Protein AF-A0A7S1B5F8-F1 (afdb_monomer)

InterPro domains:
  IPR042104 Polyketide synthase, dehydratase domain superfamily [G3DSA:3.10.129.110] (2-92)
  IPR049552 Polyketide synthase, dehydratase domain, N-terminal [PF21089] (10-74)
  IPR049900 Polyketide synthase, dehydratase domain [PS52019] (1-133)

Organism: NCBI:txid216773

Nearest PDB structures (foldseek):
  6mbg-assembly1_A  TM=8.058E-01  e=5.304E-04  Archangium violaceum
  6mbh-assembly1_A  TM=8.030E-01  e=6.264E-04  Archangium violaceum
  3kg6-assembly4_B  TM=7.989E-01  e=1.091E-03  Lyngbya majuscula
  7tzl-assembly1_A  TM=7.278E-01  e=3.906E-03  Streptomyces griseofuscus

pLDDT: mean 78.56, std 19.08, range [28.17, 98.06]

Radius of gyration: 18.52 Å; Cα contacts (8 Å, |Δi|>4): 209; chains: 1; bounding box: 34×55×47 Å

Structure (mmCIF, N/CA/C/O backbone):
data_AF-A0A7S1B5F8-F1
#
_entry.id   AF-A0A7S1B5F8-F1
#
loop_
_atom_site.group_PDB
_atom_site.id
_atom_site.type_symbol
_atom_site.label_atom_id
_atom_site.label_alt_id
_atom_site.label_comp_id
_atom_site.label_asym_id
_atom_site.label_entity_id
_atom_site.label_seq_id
_atom_site.pdbx_PDB_ins_code
_atom_site.Cartn_x
_atom_site.Cartn_y
_atom_site.Cartn_z
_atom_site.occupancy
_atom_site.B_iso_or_equiv
_atom_site.auth_seq_id
_atom_site.auth_comp_id
_atom_site.auth_asym_id
_atom_site.auth_atom_id
_atom_site.pdbx_PDB_model_num
ATOM 1 N N . ARG A 1 1 ? 10.237 9.263 13.848 1.00 49.53 1 ARG A N 1
ATOM 2 C CA . ARG A 1 1 ? 9.741 9.367 12.458 1.00 49.53 1 ARG A CA 1
ATOM 3 C C . ARG A 1 1 ? 10.952 9.123 11.569 1.00 49.53 1 ARG A C 1
ATOM 5 O O . ARG A 1 1 ? 11.931 9.831 11.757 1.00 49.53 1 ARG A O 1
ATOM 12 N N . ARG A 1 2 ? 10.990 8.037 10.788 1.00 51.84 2 ARG A N 1
ATOM 13 C CA . ARG A 1 2 ? 12.104 7.803 9.857 1.00 51.84 2 ARG A CA 1
ATOM 14 C C . ARG A 1 2 ? 11.770 8.620 8.621 1.00 51.84 2 ARG A C 1
ATOM 16 O O . ARG A 1 2 ? 10.880 8.236 7.885 1.00 51.84 2 ARG A O 1
ATOM 23 N N . ASP A 1 3 ? 12.372 9.795 8.508 1.00 56.72 3 ASP A N 1
ATOM 24 C CA . ASP A 1 3 ? 12.127 10.682 7.380 1.00 56.72 3 ASP A CA 1
ATOM 25 C C . ASP A 1 3 ? 12.633 9.994 6.110 1.00 56.72 3 ASP A C 1
ATOM 27 O O . ASP A 1 3 ? 13.787 9.561 6.057 1.00 56.72 3 ASP A O 1
ATOM 31 N N . ILE A 1 4 ? 11.771 9.847 5.104 1.00 61.31 4 ILE A N 1
ATOM 32 C CA . ILE A 1 4 ? 12.160 9.274 3.809 1.00 61.31 4 ILE A CA 1
ATOM 33 C C . ILE A 1 4 ? 13.179 10.181 3.087 1.00 61.31 4 ILE A C 1
ATOM 35 O O . ILE A 1 4 ? 13.906 9.725 2.202 1.00 61.31 4 ILE A O 1
ATOM 39 N N . GLY A 1 5 ? 13.279 11.446 3.517 1.00 66.38 5 GLY A N 1
ATOM 40 C CA . GLY A 1 5 ? 14.285 12.405 3.075 1.00 66.38 5 GLY A CA 1
ATOM 41 C C . GLY A 1 5 ? 14.296 12.569 1.557 1.00 66.38 5 GLY A C 1
ATOM 42 O O . GLY A 1 5 ? 13.255 12.568 0.909 1.00 66.38 5 GLY A O 1
ATOM 43 N N . SER A 1 6 ? 15.490 12.674 0.975 1.00 67.19 6 SER A N 1
ATOM 44 C CA . SER A 1 6 ? 15.695 12.734 -0.479 1.00 67.19 6 SER A CA 1
ATOM 45 C C . SER A 1 6 ? 15.669 11.361 -1.169 1.00 67.19 6 SER A C 1
ATOM 47 O O . SER A 1 6 ? 15.951 11.273 -2.363 1.00 67.19 6 SER A O 1
ATOM 49 N N . HIS A 1 7 ? 15.360 10.279 -0.445 1.00 74.56 7 HIS A N 1
ATOM 50 C CA . HIS A 1 7 ? 15.454 8.905 -0.951 1.00 74.56 7 HIS A CA 1
ATOM 51 C C . HIS A 1 7 ? 14.124 8.339 -1.468 1.00 74.56 7 HIS A C 1
ATOM 53 O O . HIS A 1 7 ? 14.085 7.193 -1.929 1.00 74.56 7 HIS A O 1
ATOM 59 N N . GLY A 1 8 ? 13.042 9.116 -1.414 1.00 83.56 8 GLY A N 1
ATOM 60 C CA . GLY A 1 8 ? 11.734 8.654 -1.851 1.00 83.56 8 GLY A CA 1
ATOM 61 C C . GLY A 1 8 ? 10.595 9.637 -1.602 1.00 83.56 8 GLY A C 1
ATOM 62 O O . GLY A 1 8 ? 10.816 10.828 -1.393 1.00 83.56 8 GLY A O 1
ATOM 63 N N . PHE A 1 9 ? 9.377 9.101 -1.578 1.00 86.69 9 PHE A N 1
ATOM 64 C CA . PHE A 1 9 ? 8.152 9.824 -1.253 1.00 86.69 9 PHE A CA 1
ATOM 65 C C . PHE A 1 9 ? 7.380 9.130 -0.129 1.00 86.69 9 PHE A C 1
ATOM 67 O O . PHE A 1 9 ? 7.221 7.908 -0.120 1.00 86.69 9 PHE A O 1
ATOM 74 N N . GLU A 1 10 ? 6.860 9.925 0.802 1.00 91.62 10 GLU A N 1
ATOM 75 C CA . GLU A 1 10 ? 5.899 9.483 1.812 1.00 91.62 10 GLU A CA 1
ATOM 76 C C . GLU A 1 10 ? 4.504 9.969 1.406 1.00 91.62 10 GLU A C 1
ATOM 78 O O . GLU A 1 10 ? 4.270 11.170 1.274 1.00 91.62 10 GLU A O 1
ATOM 83 N N . TYR A 1 11 ? 3.566 9.037 1.239 1.00 90.94 11 TYR A N 1
ATOM 84 C CA . TYR A 1 11 ? 2.153 9.351 1.032 1.00 90.94 11 TYR A CA 1
ATOM 85 C C . TYR A 1 11 ? 1.330 8.897 2.229 1.00 90.94 11 TYR A C 1
ATOM 87 O O . TYR A 1 11 ? 1.488 7.774 2.710 1.00 90.94 11 TYR A O 1
ATOM 95 N N . VAL A 1 12 ? 0.392 9.737 2.665 1.00 92.88 12 VAL A N 1
ATOM 96 C CA . VAL A 1 12 ? -0.586 9.385 3.699 1.00 92.88 12 VAL A CA 1
ATOM 97 C C . VAL A 1 12 ? -1.970 9.319 3.070 1.00 92.88 12 VAL A C 1
ATOM 99 O O . VAL A 1 12 ? -2.544 10.337 2.691 1.00 92.88 12 VAL A O 1
ATOM 102 N N . THR A 1 13 ? -2.525 8.113 2.987 1.00 91.88 13 THR A N 1
ATOM 103 C CA . THR A 1 13 ? -3.904 7.884 2.541 1.00 91.88 13 THR A CA 1
ATOM 104 C C . THR A 1 13 ? -4.825 7.882 3.752 1.00 91.88 13 THR A C 1
ATOM 106 O O . THR A 1 13 ? -4.558 7.177 4.722 1.00 91.88 13 THR A O 1
ATOM 109 N N . THR A 1 14 ? -5.903 8.667 3.704 1.00 93.00 14 THR A N 1
ATOM 110 C CA . THR A 1 14 ? -6.972 8.637 4.714 1.00 93.00 14 THR A CA 1
ATOM 111 C C . THR A 1 14 ? -8.197 7.980 4.109 1.00 93.00 14 THR A C 1
ATOM 113 O O . THR A 1 14 ? -8.695 8.433 3.079 1.00 93.00 14 THR A O 1
ATOM 116 N N . PHE A 1 15 ? -8.679 6.928 4.753 1.00 91.38 15 PHE A N 1
ATOM 117 C CA . PHE A 1 15 ? -9.825 6.169 4.290 1.00 91.38 15 PHE A CA 1
ATOM 118 C C . PHE A 1 15 ? -11.119 6.799 4.804 1.00 91.38 15 PHE A C 1
ATOM 120 O O . PHE A 1 15 ? -11.417 6.735 5.991 1.00 91.38 15 PHE A O 1
ATOM 127 N N . SER A 1 16 ? -11.859 7.465 3.919 1.00 90.31 16 SER A N 1
ATOM 128 C CA . SER A 1 16 ? -13.143 8.095 4.245 1.00 90.31 16 SER A CA 1
ATOM 129 C C . SER A 1 16 ? -14.302 7.109 4.139 1.00 90.31 16 SER A C 1
ATOM 131 O O . SER A 1 16 ? -14.179 6.090 3.461 1.00 90.31 16 SER A O 1
ATOM 133 N N . ASP A 1 17 ? -15.455 7.459 4.711 1.00 88.25 17 ASP A N 1
ATOM 134 C CA . ASP A 1 17 ? -16.699 6.680 4.600 1.00 88.25 17 ASP A CA 1
ATOM 135 C C . ASP A 1 17 ? -17.006 6.241 3.165 1.00 88.25 17 ASP A C 1
ATOM 137 O O . ASP A 1 17 ?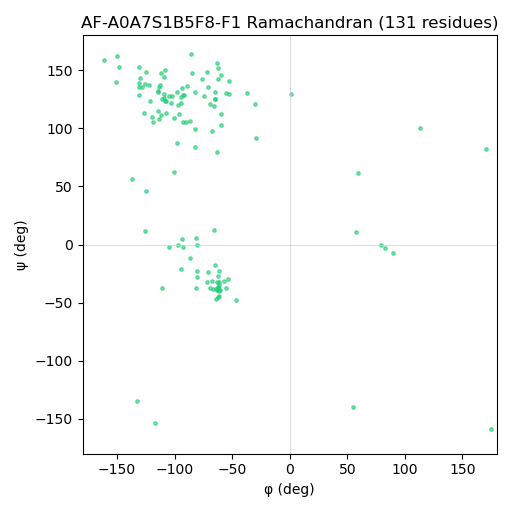 -17.233 5.062 2.914 1.00 88.25 17 ASP A O 1
ATOM 141 N N . LYS A 1 18 ? -16.911 7.162 2.197 1.00 86.88 18 LYS A N 1
ATOM 142 C CA . LYS A 1 18 ? -17.141 6.861 0.773 1.00 86.88 18 LYS A CA 1
ATOM 143 C C . LYS A 1 18 ? -16.149 5.840 0.221 1.00 86.88 18 LYS A C 1
ATOM 145 O O . LYS A 1 18 ? -16.510 5.010 -0.601 1.00 86.88 18 LYS A O 1
ATOM 150 N N . LEU A 1 19 ? -14.891 5.901 0.658 1.00 82.12 19 LEU A N 1
ATOM 151 C CA . LEU A 1 19 ? -13.888 4.932 0.234 1.00 82.12 19 LEU A CA 1
ATOM 152 C C . LEU A 1 19 ? -14.141 3.561 0.882 1.00 82.12 19 LEU A C 1
ATOM 154 O O . LEU A 1 19 ? -13.912 2.545 0.238 1.00 82.12 19 LEU A O 1
ATOM 158 N N . MET A 1 20 ? -14.674 3.513 2.108 1.00 83.12 20 MET A N 1
ATOM 159 C CA . MET A 1 20 ? -15.097 2.257 2.746 1.00 83.12 20 MET A CA 1
ATOM 160 C C . MET A 1 20 ? -16.207 1.554 1.973 1.00 83.12 20 MET A C 1
ATOM 162 O O . MET A 1 20 ? -16.231 0.326 1.941 1.00 83.12 20 MET A O 1
ATOM 166 N N . GLU A 1 21 ? -17.082 2.308 1.306 1.00 83.00 21 GLU A N 1
ATOM 167 C CA . GLU A 1 21 ? -18.131 1.734 0.465 1.00 83.00 21 GLU A CA 1
ATOM 168 C C . GLU A 1 21 ? -17.578 0.905 -0.693 1.00 83.00 21 GLU A C 1
ATOM 170 O O . GLU A 1 21 ? -18.165 -0.123 -1.016 1.00 83.00 21 GLU A O 1
ATOM 175 N N . VAL A 1 22 ? -16.440 1.313 -1.264 1.00 82.06 22 VAL A N 1
ATOM 176 C CA . VAL A 1 22 ? -15.753 0.592 -2.349 1.00 82.06 22 VAL A CA 1
ATOM 177 C C . VAL A 1 22 ? -15.190 -0.744 -1.860 1.00 82.06 22 VAL A C 1
ATOM 179 O O . VAL A 1 22 ? -15.139 -1.711 -2.611 1.00 82.06 22 VAL A O 1
ATOM 182 N N . TYR A 1 23 ? -14.796 -0.821 -0.587 1.00 81.88 23 TYR A N 1
ATOM 183 C CA . TYR A 1 23 ? -14.209 -2.023 0.008 1.00 81.88 23 TYR A CA 1
ATOM 184 C C . TYR A 1 23 ? -15.232 -2.933 0.703 1.00 81.88 23 TYR A C 1
ATOM 186 O O . TYR A 1 23 ? -14.831 -3.940 1.287 1.00 81.88 23 TYR A O 1
ATOM 194 N N . ARG A 1 24 ? -16.537 -2.623 0.633 1.00 77.31 24 ARG A N 1
ATOM 195 C CA . ARG A 1 24 ? -17.602 -3.432 1.263 1.00 77.31 24 ARG A CA 1
ATOM 196 C C . ARG A 1 24 ? -17.691 -4.863 0.743 1.00 77.31 24 ARG A C 1
ATOM 198 O O . ARG A 1 24 ? -18.191 -5.717 1.464 1.00 77.31 24 ARG A O 1
ATOM 205 N N . ASP A 1 25 ? -17.191 -5.131 -0.458 1.00 74.75 25 ASP A N 1
ATOM 206 C CA . ASP A 1 25 ? -17.197 -6.480 -1.031 1.00 74.75 25 ASP A CA 1
ATOM 207 C C . ASP A 1 25 ? -15.961 -7.299 -0.614 1.00 74.75 25 ASP A C 1
ATOM 209 O O . ASP A 1 25 ? -15.924 -8.516 -0.792 1.00 74.75 25 ASP A O 1
ATOM 213 N N . HIS A 1 26 ? -14.949 -6.659 -0.012 1.00 70.75 26 HIS A N 1
ATOM 214 C CA . HIS A 1 26 ? -13.726 -7.309 0.464 1.00 70.75 26 HIS A CA 1
ATOM 215 C C . HIS A 1 26 ? -13.780 -7.544 1.983 1.00 70.75 26 HIS A C 1
ATOM 217 O O . HIS A 1 26 ? -12.999 -7.002 2.776 1.00 70.75 26 HIS A O 1
ATOM 223 N N . VAL A 1 27 ? -14.760 -8.358 2.376 1.00 69.00 27 VAL A N 1
ATOM 224 C CA . VAL A 1 27 ? -15.087 -8.676 3.768 1.00 69.00 27 VAL A CA 1
ATOM 225 C C . VAL A 1 27 ? -14.615 -10.081 4.124 1.00 69.00 27 VAL A C 1
ATOM 227 O O . VAL A 1 27 ? -14.970 -11.058 3.470 1.00 69.00 27 VAL A O 1
ATOM 230 N N . ILE A 1 28 ? -13.861 -10.193 5.217 1.00 68.69 28 ILE A N 1
ATOM 231 C CA . ILE A 1 28 ? -13.496 -11.468 5.851 1.00 68.69 28 ILE A CA 1
ATOM 232 C C . ILE A 1 28 ? -13.998 -11.385 7.301 1.00 68.69 28 ILE A C 1
ATOM 234 O O . ILE A 1 28 ? -13.850 -10.351 7.949 1.00 68.69 28 ILE A O 1
ATOM 238 N N . PRO A 1 29 ? -14.594 -12.459 7.833 1.00 72.88 29 PRO A N 1
ATOM 239 C CA . PRO A 1 29 ? -15.942 -12.462 8.439 1.00 72.88 29 PRO A CA 1
ATOM 240 C C . PRO A 1 29 ? -16.388 -11.128 9.087 1.00 72.88 29 PRO A C 1
ATOM 242 O O . PRO A 1 29 ? -16.172 -10.890 10.272 1.00 72.88 29 PRO A O 1
ATOM 245 N N . GLY A 1 30 ? -17.063 -10.270 8.310 1.00 75.56 30 GLY A N 1
ATOM 246 C CA . GLY A 1 30 ? -17.701 -9.029 8.786 1.00 75.56 30 GLY A CA 1
ATOM 247 C C . GLY A 1 30 ? -16.788 -7.805 8.932 1.00 75.56 30 GLY A C 1
ATOM 248 O O . GLY A 1 30 ? -17.278 -6.725 9.250 1.00 75.56 30 GLY A O 1
ATOM 249 N N . ILE A 1 31 ? -15.484 -7.947 8.685 1.00 80.81 31 ILE A N 1
ATOM 250 C CA . ILE A 1 31 ? -14.510 -6.855 8.752 1.00 80.81 31 ILE A CA 1
ATOM 251 C C . ILE A 1 31 ? -14.075 -6.500 7.328 1.00 80.81 31 ILE A C 1
ATOM 253 O O . ILE A 1 31 ? -13.571 -7.360 6.602 1.00 80.81 31 ILE A O 1
ATOM 257 N N . ASN A 1 32 ? -14.233 -5.230 6.940 1.00 87.38 32 ASN A N 1
ATOM 258 C CA . ASN A 1 32 ? -13.643 -4.713 5.706 1.00 87.38 32 ASN A CA 1
ATOM 259 C C . ASN A 1 32 ? -12.122 -4.740 5.866 1.00 87.38 32 ASN A C 1
ATOM 261 O O . ASN A 1 32 ? -11.575 -4.088 6.757 1.00 87.38 32 ASN A O 1
ATOM 265 N N . LEU A 1 33 ? -11.427 -5.490 5.019 1.00 90.38 33 LEU A N 1
ATOM 266 C CA . LEU A 1 33 ? -9.967 -5.538 5.028 1.00 90.38 33 LEU A CA 1
ATOM 267 C C . LEU A 1 33 ? -9.427 -4.844 3.793 1.00 90.38 33 LEU A C 1
ATOM 269 O O . LEU A 1 33 ? -9.983 -4.983 2.704 1.00 90.38 33 LEU A O 1
ATOM 273 N N . PHE A 1 34 ? -8.302 -4.153 3.941 1.00 92.31 34 PHE A N 1
ATOM 274 C CA . PHE A 1 34 ? -7.611 -3.624 2.779 1.00 92.31 34 PHE A CA 1
ATOM 275 C C . PHE A 1 34 ? -7.101 -4.793 1.922 1.00 92.31 34 PHE A C 1
ATOM 277 O O . PHE A 1 34 ? -6.414 -5.678 2.448 1.00 92.31 34 PHE A O 1
ATOM 284 N N . PRO A 1 35 ? -7.450 -4.845 0.626 1.00 92.00 35 PRO A N 1
ATOM 285 C CA . PRO A 1 35 ? -7.122 -5.983 -0.209 1.00 92.00 35 PRO A CA 1
ATOM 286 C C . PRO A 1 35 ? -5.630 -6.038 -0.520 1.00 92.00 35 PRO A C 1
ATOM 288 O O . PRO A 1 35 ? -4.963 -5.017 -0.699 1.00 92.00 35 PRO A O 1
ATOM 291 N N . ALA A 1 36 ? -5.116 -7.259 -0.669 1.00 92.88 36 ALA A N 1
ATOM 292 C CA . ALA A 1 36 ? -3.741 -7.493 -1.099 1.00 92.88 36 ALA A CA 1
ATOM 293 C C . ALA A 1 36 ? -3.429 -6.791 -2.438 1.00 92.88 36 ALA A C 1
ATOM 295 O O . ALA A 1 36 ? -2.347 -6.225 -2.604 1.00 92.88 36 ALA A O 1
ATOM 296 N N . SER A 1 37 ? -4.399 -6.770 -3.361 1.00 92.88 37 SER A N 1
ATOM 297 C CA . SER A 1 37 ? -4.304 -6.077 -4.651 1.00 92.88 37 SER A CA 1
ATOM 298 C C . SER A 1 37 ? -4.152 -4.563 -4.511 1.00 92.88 37 SER A C 1
ATOM 300 O O . SER A 1 37 ? -3.425 -3.967 -5.297 1.00 92.88 37 SER A O 1
ATOM 302 N N . GLY A 1 38 ? -4.731 -3.941 -3.480 1.00 93.38 38 GLY A N 1
ATOM 303 C CA . GLY A 1 38 ? -4.573 -2.505 -3.243 1.00 93.38 38 GLY A CA 1
ATOM 304 C C . GLY A 1 38 ? -3.115 -2.120 -2.966 1.00 93.38 38 GLY A C 1
ATOM 305 O O . GLY A 1 38 ? -2.637 -1.096 -3.450 1.00 93.38 38 GLY A O 1
ATOM 306 N N . TYR A 1 39 ? -2.359 -2.968 -2.256 1.00 95.25 39 TYR A N 1
ATOM 307 C CA . TYR A 1 39 ? -0.920 -2.741 -2.053 1.00 95.25 39 TYR A CA 1
ATOM 308 C C . TYR A 1 39 ? -0.141 -2.861 -3.368 1.00 95.25 39 TYR A C 1
ATOM 310 O O . TYR A 1 39 ? 0.787 -2.089 -3.613 1.00 95.25 39 TYR A O 1
ATOM 318 N N . VAL A 1 40 ? -0.529 -3.817 -4.218 1.00 94.94 40 VAL A N 1
ATOM 319 C CA . VAL A 1 40 ? 0.062 -4.028 -5.547 1.00 94.94 40 VAL A CA 1
ATOM 320 C C . VAL A 1 40 ? -0.199 -2.821 -6.448 1.00 94.94 40 VAL A C 1
ATOM 322 O O . VAL A 1 40 ? 0.739 -2.307 -7.049 1.00 94.94 40 VAL A O 1
ATOM 325 N N . GLU A 1 41 ? -1.429 -2.312 -6.492 1.00 93.94 41 GLU A N 1
ATOM 326 C CA . GLU A 1 41 ? -1.797 -1.134 -7.285 1.00 93.94 41 GLU A CA 1
ATOM 327 C C . GLU A 1 41 ? -1.029 0.117 -6.859 1.00 93.94 41 GLU A C 1
ATOM 329 O O . GLU A 1 41 ? -0.494 0.827 -7.710 1.00 93.94 41 GLU A O 1
ATOM 334 N N . ILE A 1 42 ? -0.896 0.365 -5.552 1.00 93.06 42 ILE A N 1
ATOM 335 C CA . ILE A 1 42 ? -0.119 1.512 -5.059 1.00 93.06 42 ILE A CA 1
ATOM 336 C C . ILE A 1 42 ? 1.357 1.380 -5.453 1.00 93.06 42 ILE A C 1
ATOM 338 O O . ILE A 1 42 ? 1.985 2.369 -5.832 1.00 93.06 42 ILE A O 1
ATOM 342 N N . ALA A 1 43 ? 1.918 0.171 -5.405 1.00 92.31 43 ALA A N 1
ATOM 343 C CA . ALA A 1 43 ? 3.295 -0.067 -5.821 1.00 92.31 43 ALA A CA 1
ATOM 344 C C . ALA A 1 43 ? 3.499 0.071 -7.336 1.00 92.31 43 ALA A C 1
ATOM 346 O O . ALA A 1 43 ? 4.503 0.633 -7.769 1.00 92.31 43 ALA A O 1
ATOM 347 N N . LEU A 1 44 ? 2.537 -0.366 -8.149 1.00 90.25 44 LEU A N 1
ATOM 348 C CA . LEU A 1 44 ? 2.539 -0.101 -9.589 1.00 90.25 44 LEU A CA 1
ATOM 349 C C . LEU A 1 44 ? 2.423 1.402 -9.877 1.00 90.25 44 LEU A C 1
ATOM 351 O O . LEU A 1 44 ? 3.118 1.912 -10.753 1.00 90.25 44 LEU A O 1
ATOM 355 N N . GLY A 1 45 ? 1.616 2.131 -9.102 1.00 88.81 45 GLY A N 1
ATOM 356 C CA . GLY A 1 45 ? 1.546 3.592 -9.151 1.00 88.81 45 GLY A CA 1
ATOM 357 C C . GLY A 1 45 ? 2.881 4.258 -8.806 1.00 88.81 45 GLY A C 1
ATOM 358 O O . GLY A 1 45 ? 3.272 5.218 -9.465 1.00 88.81 45 GLY A O 1
ATOM 359 N N . ALA A 1 46 ? 3.621 3.721 -7.830 1.00 86.31 46 ALA A N 1
ATOM 360 C CA . ALA A 1 46 ? 4.987 4.155 -7.524 1.00 86.31 46 ALA A CA 1
ATOM 361 C C . ALA A 1 46 ? 5.934 3.922 -8.715 1.00 86.31 46 ALA A C 1
ATOM 363 O O . ALA A 1 46 ? 6.679 4.819 -9.106 1.00 86.31 46 ALA A O 1
ATOM 364 N N . ALA A 1 47 ? 5.857 2.745 -9.343 1.00 85.31 47 ALA A N 1
ATOM 365 C CA . ALA A 1 47 ? 6.648 2.407 -10.526 1.00 85.31 47 ALA A CA 1
ATOM 366 C C . ALA A 1 47 ? 6.350 3.341 -11.711 1.00 85.31 47 ALA A C 1
ATOM 368 O O . ALA A 1 47 ? 7.264 3.771 -12.414 1.00 85.31 47 ALA A O 1
ATOM 369 N N . ALA A 1 48 ? 5.078 3.697 -11.912 1.00 83.44 48 ALA A N 1
ATOM 370 C CA . ALA A 1 48 ? 4.645 4.582 -12.988 1.00 83.44 48 ALA A CA 1
ATOM 371 C C . ALA A 1 48 ? 5.241 5.997 -12.883 1.00 83.44 48 ALA A C 1
ATOM 373 O O . ALA A 1 48 ? 5.439 6.638 -13.909 1.00 83.44 48 ALA A O 1
ATOM 374 N N . GLN A 1 49 ? 5.584 6.468 -11.680 1.00 79.62 49 GLN A N 1
ATOM 375 C CA . GLN A 1 49 ? 6.245 7.768 -11.493 1.00 79.62 49 GLN A CA 1
ATOM 376 C C . GLN A 1 49 ? 7.704 7.778 -11.971 1.00 79.62 49 GLN A C 1
ATOM 378 O O . GLN A 1 49 ? 8.242 8.834 -12.294 1.00 79.62 49 GLN A O 1
ATOM 383 N N . ILE A 1 50 ? 8.347 6.609 -12.021 1.00 75.00 50 ILE A N 1
ATOM 384 C CA . ILE A 1 50 ? 9.715 6.442 -12.537 1.00 75.00 50 ILE A CA 1
ATOM 385 C C . ILE A 1 50 ? 9.697 6.379 -14.075 1.00 75.00 50 ILE A C 1
ATOM 387 O O . ILE A 1 50 ? 10.694 6.667 -14.741 1.00 75.00 50 ILE A O 1
ATOM 391 N N . LEU A 1 51 ? 8.555 6.005 -14.653 1.00 76.44 51 LEU A N 1
ATOM 392 C CA . LEU A 1 51 ? 8.370 5.818 -16.082 1.00 76.44 51 LEU A CA 1
ATOM 393 C C . LEU A 1 51 ? 8.043 7.114 -16.814 1.00 76.44 51 LEU A C 1
ATOM 395 O O . LEU A 1 51 ? 7.355 7.993 -16.300 1.00 76.44 51 LEU A O 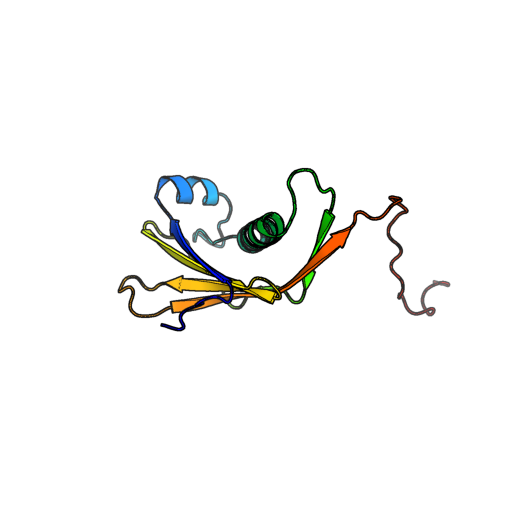1
ATOM 399 N N . LYS A 1 52 ? 8.491 7.217 -18.071 1.00 75.06 52 LYS A N 1
ATOM 400 C CA . LYS A 1 52 ? 8.042 8.304 -18.940 1.00 75.06 52 LYS A CA 1
ATOM 401 C C . LYS A 1 52 ? 6.618 8.019 -19.429 1.00 75.06 52 LYS A C 1
ATOM 403 O O . LYS A 1 52 ? 6.306 6.870 -19.755 1.00 75.06 52 LYS A O 1
ATOM 408 N N . PRO A 1 53 ? 5.758 9.046 -19.542 1.00 73.62 53 PRO A N 1
ATOM 409 C CA . PRO A 1 53 ? 4.441 8.887 -20.145 1.00 73.62 53 PRO A CA 1
ATOM 410 C C . PRO A 1 53 ? 4.539 8.247 -21.537 1.00 73.62 53 PRO A C 1
ATOM 412 O O . PRO A 1 53 ? 5.316 8.697 -22.376 1.00 73.62 53 PRO A O 1
ATOM 415 N N . GLY A 1 54 ? 3.748 7.199 -21.781 1.00 70.12 54 GLY A N 1
ATOM 416 C CA . GLY A 1 54 ? 3.717 6.478 -23.060 1.00 70.12 54 GLY A CA 1
ATOM 417 C C . GLY A 1 54 ? 4.695 5.305 -23.178 1.00 70.12 54 GLY A C 1
ATOM 418 O O . GLY A 1 54 ? 4.587 4.532 -24.134 1.00 70.12 54 GLY A O 1
ATOM 419 N N . ASP A 1 55 ? 5.596 5.111 -22.210 1.00 75.44 55 ASP A N 1
ATOM 420 C CA . ASP A 1 55 ? 6.455 3.932 -22.188 1.00 75.44 55 ASP A CA 1
ATOM 421 C C . ASP A 1 55 ? 5.639 2.665 -21.878 1.00 75.44 55 ASP A C 1
ATOM 423 O O . ASP A 1 55 ? 5.036 2.520 -20.813 1.00 75.44 55 ASP A O 1
ATOM 427 N N . LYS A 1 56 ? 5.660 1.696 -22.800 1.00 70.38 56 LYS A N 1
ATOM 428 C CA . LYS A 1 56 ? 5.115 0.351 -22.565 1.00 70.38 56 LYS A CA 1
ATOM 429 C C . LYS A 1 56 ? 6.148 -0.492 -21.830 1.00 70.38 56 LYS A C 1
ATOM 431 O O . LYS A 1 56 ? 6.893 -1.241 -22.460 1.00 70.38 56 LYS A O 1
ATOM 436 N N . ASN A 1 57 ? 6.195 -0.369 -20.514 1.00 75.69 57 ASN A N 1
ATOM 437 C CA . ASN A 1 57 ? 7.148 -1.099 -19.687 1.00 75.69 57 ASN A CA 1
ATOM 438 C C . ASN A 1 57 ? 6.448 -2.143 -18.822 1.00 75.69 57 ASN A C 1
ATOM 440 O O . ASN A 1 57 ? 5.307 -1.962 -18.403 1.00 75.69 57 ASN A O 1
ATOM 444 N N . ASN A 1 58 ? 7.152 -3.244 -18.579 1.00 83.62 58 ASN A N 1
ATOM 445 C CA . ASN A 1 58 ? 6.708 -4.262 -17.641 1.00 83.62 58 ASN A CA 1
ATOM 446 C C . ASN A 1 58 ? 7.248 -3.898 -16.261 1.00 83.62 58 ASN A C 1
ATOM 448 O O . ASN A 1 58 ? 8.415 -3.518 -16.127 1.00 83.62 58 ASN A O 1
ATOM 452 N N . VAL A 1 59 ? 6.398 -4.030 -15.249 1.00 87.75 59 VAL A N 1
ATOM 453 C CA . VAL A 1 59 ? 6.783 -3.840 -13.854 1.00 87.75 59 VAL A CA 1
ATOM 454 C C . VAL A 1 59 ? 6.745 -5.193 -13.166 1.00 87.75 59 VAL A C 1
ATOM 456 O O . VAL A 1 59 ? 5.728 -5.883 -13.192 1.00 87.75 59 VAL A O 1
ATOM 459 N N . GLU A 1 60 ? 7.858 -5.563 -12.552 1.00 90.25 60 GLU A N 1
ATOM 460 C CA . GLU A 1 60 ? 7.972 -6.737 -11.699 1.00 90.25 60 GLU A CA 1
ATOM 461 C C . GLU A 1 60 ? 8.113 -6.273 -10.245 1.00 90.25 60 GLU A C 1
ATOM 463 O O . GLU A 1 60 ? 8.969 -5.453 -9.910 1.00 90.25 60 GLU A O 1
ATOM 468 N N . LEU A 1 61 ? 7.248 -6.793 -9.374 1.00 92.38 61 LEU A N 1
ATOM 469 C CA . LEU A 1 61 ? 7.281 -6.535 -7.937 1.00 92.38 61 LEU A CA 1
ATOM 470 C C . LEU A 1 61 ? 7.948 -7.723 -7.243 1.00 92.38 61 LEU A C 1
ATOM 472 O O . LEU A 1 61 ? 7.369 -8.807 -7.157 1.00 92.38 61 LEU A O 1
ATOM 476 N N . CYS A 1 62 ? 9.161 -7.528 -6.737 1.00 92.19 62 CYS A N 1
ATOM 477 C CA . CYS A 1 62 ? 9.942 -8.594 -6.126 1.00 92.19 62 CYS A CA 1
ATOM 478 C C . CYS A 1 62 ? 9.728 -8.632 -4.608 1.00 92.19 62 CYS A C 1
ATOM 480 O O . CYS A 1 62 ? 9.810 -7.614 -3.913 1.00 92.19 62 CYS A O 1
ATOM 482 N N . THR A 1 63 ? 9.521 -9.843 -4.087 1.00 93.56 63 THR A N 1
ATOM 483 C CA . THR A 1 63 ? 9.446 -10.119 -2.645 1.00 93.56 63 THR A CA 1
ATOM 484 C C . THR A 1 63 ? 8.321 -9.337 -1.955 1.00 93.56 63 THR A C 1
ATOM 486 O O . THR A 1 63 ? 8.543 -8.526 -1.054 1.00 93.56 63 THR A O 1
ATOM 489 N N . ILE A 1 64 ? 7.083 -9.593 -2.383 1.00 95.88 64 ILE A N 1
ATOM 490 C CA . ILE A 1 64 ? 5.886 -9.052 -1.731 1.00 95.88 64 ILE A CA 1
ATOM 491 C C . ILE A 1 64 ? 5.643 -9.803 -0.417 1.00 95.88 64 ILE A C 1
ATOM 493 O O . ILE A 1 64 ? 5.586 -11.032 -0.388 1.00 95.88 64 ILE A O 1
ATOM 497 N N . LYS A 1 65 ? 5.485 -9.063 0.679 1.00 97.00 65 LYS A N 1
ATOM 498 C CA . LYS A 1 65 ? 5.233 -9.589 2.024 1.00 97.00 65 LYS A CA 1
ATOM 499 C C . LYS A 1 65 ? 3.995 -8.921 2.608 1.00 97.00 65 LYS A C 1
ATOM 501 O O . LYS A 1 65 ? 4.040 -7.740 2.947 1.00 97.00 65 LYS A O 1
ATOM 506 N N . PHE A 1 66 ? 2.926 -9.686 2.806 1.00 96.50 66 PHE A N 1
ATOM 507 C CA . PHE A 1 66 ? 1.768 -9.268 3.600 1.00 96.50 66 PHE A CA 1
ATOM 508 C C . PHE A 1 66 ? 2.006 -9.699 5.048 1.00 96.50 66 PHE A C 1
ATOM 510 O O . PHE A 1 66 ? 1.979 -10.885 5.363 1.00 96.50 66 PHE A O 1
ATOM 517 N N . LYS A 1 67 ? 2.331 -8.744 5.921 1.00 96.56 67 LYS A N 1
ATOM 518 C CA . LYS A 1 67 ? 2.773 -9.027 7.298 1.00 96.56 67 LYS A CA 1
ATOM 519 C C . LYS A 1 67 ? 1.596 -9.288 8.227 1.00 96.56 67 LYS A C 1
ATOM 521 O O . LYS A 1 67 ? 1.697 -10.111 9.129 1.00 96.56 67 LYS A O 1
ATOM 526 N N . ARG A 1 68 ? 0.504 -8.555 8.019 1.00 94.56 68 ARG A N 1
ATOM 527 C CA . ARG A 1 68 ? -0.760 -8.713 8.739 1.00 94.56 68 ARG A CA 1
ATOM 528 C C . ARG A 1 68 ? -1.894 -8.045 7.958 1.00 94.56 68 ARG A C 1
ATOM 530 O O . ARG A 1 68 ? -1.617 -7.124 7.187 1.00 94.56 68 ARG A O 1
ATOM 537 N N . PRO A 1 69 ? -3.153 -8.435 8.199 1.00 91.75 69 PRO A N 1
ATOM 538 C CA . PRO A 1 69 ? -4.300 -7.698 7.690 1.00 91.75 69 PRO A CA 1
ATOM 539 C C . PRO A 1 69 ? -4.322 -6.253 8.208 1.00 91.75 69 PRO A C 1
ATOM 541 O O . PRO A 1 69 ? -3.936 -5.981 9.352 1.00 91.75 69 PRO A O 1
ATOM 544 N N . MET A 1 70 ? -4.811 -5.340 7.371 1.00 92.81 70 MET A N 1
ATOM 545 C CA . MET A 1 70 ? -5.185 -3.986 7.771 1.00 92.81 70 MET A CA 1
ATOM 546 C C . MET A 1 70 ? -6.707 -3.894 7.760 1.00 92.81 70 MET A C 1
ATOM 548 O O . MET A 1 70 ? -7.323 -3.995 6.698 1.00 92.81 70 MET A O 1
ATOM 552 N N . ALA A 1 71 ? -7.300 -3.735 8.941 1.00 90.62 71 ALA A N 1
ATOM 553 C CA . ALA A 1 71 ? -8.725 -3.477 9.055 1.00 90.62 71 ALA A CA 1
ATOM 554 C C . ALA A 1 71 ? -9.027 -2.062 8.558 1.00 90.62 71 ALA A C 1
ATOM 556 O O . ALA A 1 71 ? -8.304 -1.107 8.850 1.00 90.62 71 ALA A O 1
ATOM 557 N N . LEU A 1 72 ? -10.085 -1.941 7.771 1.00 90.25 72 LEU A N 1
ATOM 558 C CA . LEU A 1 72 ? -10.558 -0.674 7.256 1.00 90.25 72 LEU A CA 1
ATOM 559 C C . LEU A 1 72 ? -11.690 -0.164 8.143 1.00 90.25 72 LEU A C 1
ATOM 561 O O . LEU A 1 72 ? -12.732 -0.798 8.285 1.00 90.25 72 LEU A O 1
ATOM 565 N N . GLU A 1 73 ? -11.462 1.010 8.720 1.00 89.06 73 GLU A N 1
ATOM 566 C CA . GLU A 1 73 ? -12.429 1.775 9.499 1.00 89.06 73 GLU A CA 1
ATOM 567 C C . GLU A 1 73 ? -12.426 3.214 8.982 1.00 89.06 73 GLU A C 1
ATOM 569 O O . GLU A 1 73 ? -11.398 3.706 8.503 1.00 89.06 73 GLU A O 1
ATOM 574 N N . ASN A 1 74 ? -13.549 3.921 9.122 1.00 89.81 74 ASN A N 1
ATOM 575 C CA . ASN A 1 74 ? -13.601 5.332 8.755 1.00 89.81 74 ASN A CA 1
ATOM 576 C C . ASN A 1 74 ? -12.519 6.135 9.496 1.00 89.81 74 ASN A C 1
ATOM 578 O O . ASN A 1 74 ? -12.358 6.042 10.715 1.00 89.81 74 ASN A O 1
ATOM 582 N N . GLY A 1 75 ? -11.774 6.931 8.738 1.00 89.88 75 GLY A N 1
ATOM 583 C CA . GLY A 1 75 ? -10.689 7.766 9.229 1.00 89.88 75 GLY A CA 1
ATOM 584 C C . GLY A 1 75 ? -9.376 7.024 9.471 1.00 89.88 75 GLY A C 1
ATOM 585 O O . GLY A 1 75 ? -8.401 7.683 9.851 1.00 89.88 75 GLY A O 1
ATOM 586 N N . CYS A 1 76 ? -9.297 5.705 9.239 1.00 91.38 76 CYS A N 1
ATOM 587 C CA . CYS A 1 76 ? -8.020 5.003 9.327 1.00 91.38 76 CYS A CA 1
ATOM 588 C C . CYS A 1 76 ? -7.039 5.553 8.280 1.00 91.38 76 CYS A C 1
ATOM 590 O O . CYS A 1 76 ? -7.424 6.121 7.249 1.00 91.38 76 CYS A O 1
ATOM 592 N N . LYS A 1 77 ? -5.743 5.461 8.582 1.00 94.62 77 LYS A N 1
ATOM 593 C CA . LYS A 1 77 ? -4.690 6.065 7.765 1.00 94.62 77 LYS A CA 1
ATOM 594 C C . LYS A 1 77 ? -3.623 5.041 7.432 1.00 94.62 77 LYS A C 1
ATOM 596 O O . LYS A 1 77 ? -3.152 4.316 8.308 1.00 94.62 77 LYS A O 1
ATOM 601 N N . MET A 1 78 ? -3.209 5.039 6.172 1.00 95.19 78 MET A N 1
ATOM 602 C CA . MET A 1 78 ? -2.074 4.261 5.695 1.00 95.19 78 MET A CA 1
ATOM 603 C C . MET A 1 78 ? -0.960 5.193 5.244 1.00 95.19 78 MET A C 1
ATOM 605 O O . MET A 1 78 ? -1.189 6.113 4.462 1.00 95.19 78 MET A O 1
ATOM 609 N N . ILE A 1 79 ? 0.248 4.914 5.710 1.00 95.19 79 ILE A N 1
ATOM 610 C CA . ILE A 1 79 ? 1.482 5.515 5.221 1.00 95.19 79 ILE A CA 1
ATOM 611 C C . ILE A 1 79 ? 2.066 4.573 4.170 1.00 95.19 79 ILE A C 1
ATOM 613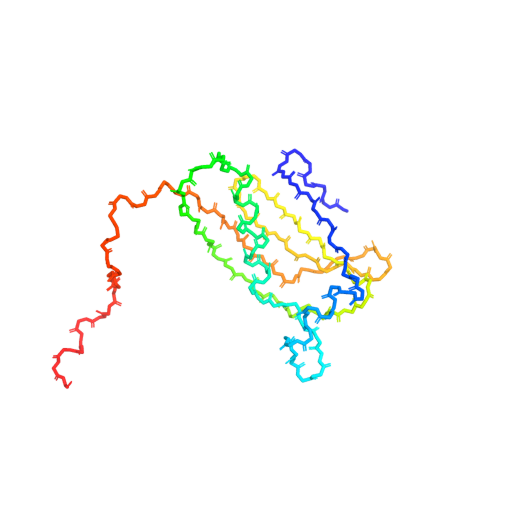 O O . ILE A 1 79 ? 2.249 3.384 4.440 1.00 95.19 79 ILE A O 1
ATOM 617 N N . SER A 1 80 ? 2.357 5.108 2.989 1.00 94.81 80 SER A N 1
ATOM 618 C CA . SER A 1 80 ? 3.089 4.426 1.923 1.00 94.81 80 SER A CA 1
ATOM 619 C C . SER A 1 80 ? 4.431 5.124 1.733 1.00 94.81 80 SER A C 1
ATOM 621 O O . SER A 1 80 ? 4.487 6.248 1.238 1.00 94.81 80 SER A O 1
ATOM 623 N N . GLU A 1 81 ? 5.499 4.457 2.152 1.00 94.12 81 GLU A N 1
ATOM 624 C CA . GLU A 1 81 ? 6.884 4.892 1.983 1.00 94.12 81 GLU A CA 1
ATOM 625 C C . GLU A 1 81 ? 7.431 4.280 0.687 1.00 94.12 81 GLU A C 1
ATOM 627 O O . GLU A 1 81 ? 7.695 3.076 0.640 1.00 94.12 81 GLU A O 1
ATOM 632 N N . GLN A 1 82 ? 7.565 5.085 -0.367 1.00 90.38 82 GLN A N 1
ATOM 633 C CA . GLN A 1 82 ? 8.058 4.668 -1.683 1.00 90.38 82 GLN A CA 1
ATOM 634 C C . GLN A 1 82 ? 9.511 5.109 -1.859 1.00 90.38 82 GLN A C 1
ATOM 636 O O . GLN A 1 82 ? 9.801 6.289 -1.697 1.00 90.38 82 GLN A O 1
ATOM 641 N N . TYR A 1 83 ? 10.417 4.201 -2.221 1.00 85.12 83 TYR A N 1
ATOM 642 C CA . TYR A 1 83 ? 11.842 4.510 -2.396 1.00 85.12 83 TYR A CA 1
ATOM 643 C C . TYR A 1 83 ? 12.228 4.473 -3.882 1.00 85.12 83 TYR A C 1
ATOM 645 O O . TYR A 1 83 ? 11.954 3.482 -4.554 1.00 85.12 83 TYR A O 1
ATOM 653 N N . PHE A 1 84 ? 12.901 5.515 -4.390 1.00 72.62 84 PHE A N 1
ATOM 654 C CA . PHE A 1 84 ? 13.123 5.740 -5.834 1.00 72.62 84 PHE A CA 1
ATOM 655 C C . PHE A 1 84 ? 13.760 4.575 -6.609 1.00 72.62 84 PHE A C 1
ATOM 657 O O . PHE A 1 84 ? 13.522 4.431 -7.804 1.00 72.62 84 PHE A O 1
ATOM 664 N N . THR A 1 85 ? 14.591 3.765 -5.956 1.00 68.00 85 THR A N 1
ATOM 665 C CA . THR A 1 85 ? 15.346 2.662 -6.581 1.00 68.00 85 THR A CA 1
ATOM 666 C C . THR A 1 85 ? 15.118 1.316 -5.896 1.00 68.00 85 THR A C 1
ATOM 668 O O . THR A 1 85 ? 15.858 0.362 -6.130 1.00 68.00 85 THR A O 1
ATOM 671 N N . SER A 1 86 ? 14.128 1.233 -5.008 1.00 83.00 86 SER A N 1
ATOM 672 C CA . SER A 1 86 ? 13.857 0.039 -4.209 1.00 83.00 86 SER A CA 1
ATOM 673 C C . SER A 1 86 ? 12.363 -0.270 -4.275 1.00 83.00 86 SER A C 1
ATOM 675 O O . SER A 1 86 ? 11.793 -0.322 -5.363 1.00 83.00 86 SER A O 1
ATOM 677 N N . GLY A 1 87 ? 11.740 -0.567 -3.146 1.00 90.69 87 GLY A N 1
ATOM 678 C CA . GLY A 1 87 ? 10.354 -0.975 -3.080 1.00 90.69 87 GLY A CA 1
ATOM 679 C C . GLY A 1 87 ? 9.478 -0.003 -2.307 1.00 90.69 87 GLY A C 1
ATOM 680 O O . GLY A 1 87 ? 9.753 1.196 -2.221 1.00 90.69 87 GLY A O 1
ATOM 681 N N . VAL A 1 88 ? 8.398 -0.537 -1.745 1.00 94.50 88 VAL A N 1
ATOM 682 C CA . VAL A 1 88 ? 7.396 0.235 -1.008 1.00 94.50 88 VAL A CA 1
ATOM 683 C C . VAL A 1 88 ? 7.123 -0.440 0.324 1.00 94.50 88 VAL A C 1
ATOM 685 O O . VAL A 1 88 ? 6.958 -1.660 0.400 1.00 94.50 88 VAL A O 1
ATOM 688 N N . LYS A 1 89 ? 7.059 0.350 1.393 1.00 95.94 89 LYS A N 1
ATOM 689 C CA . LYS A 1 89 ? 6.636 -0.119 2.714 1.00 95.94 89 LYS A CA 1
ATOM 690 C C . LYS A 1 89 ? 5.320 0.532 3.091 1.00 95.94 89 LYS A C 1
ATOM 692 O O . LYS A 1 89 ? 5.147 1.738 2.946 1.00 95.94 89 LYS A O 1
ATOM 697 N N . PHE A 1 90 ? 4.417 -0.284 3.614 1.00 97.00 90 PHE A N 1
ATOM 698 C CA . PHE A 1 90 ? 3.088 0.141 4.012 1.00 97.00 90 PHE A CA 1
ATOM 699 C C . PHE A 1 90 ? 2.937 0.013 5.518 1.00 97.00 90 PHE A C 1
ATOM 701 O O . PHE A 1 90 ? 3.240 -1.038 6.099 1.00 97.00 90 PHE A O 1
ATOM 708 N N . TYR A 1 91 ? 2.424 1.065 6.143 1.00 96.44 91 TYR A N 1
ATOM 709 C CA . TYR A 1 91 ? 2.159 1.101 7.573 1.00 96.44 91 TYR A CA 1
ATOM 710 C C . TYR A 1 91 ? 0.752 1.605 7.827 1.00 96.44 91 TYR A C 1
ATOM 712 O O . TYR A 1 91 ? 0.313 2.582 7.232 1.00 96.44 91 TYR A O 1
ATOM 720 N N . GLU A 1 92 ? 0.073 0.983 8.773 1.00 95.31 92 GLU A N 1
ATOM 721 C CA . GLU A 1 92 ? -1.122 1.554 9.377 1.00 95.31 92 GLU A CA 1
ATOM 722 C C . GLU A 1 92 ? -0.693 2.535 10.470 1.00 95.31 92 GLU A C 1
ATOM 724 O O . GLU A 1 92 ? 0.160 2.209 11.304 1.00 95.31 92 GLU A O 1
ATOM 729 N N . LEU A 1 93 ? -1.270 3.732 10.455 1.00 93.12 93 LEU A N 1
ATOM 730 C CA . LEU A 1 93 ? -1.051 4.758 11.467 1.00 93.12 93 LEU A CA 1
ATOM 731 C C . LEU A 1 93 ? -2.130 4.638 12.550 1.00 93.12 93 LEU A C 1
ATOM 733 O O . LEU A 1 93 ? -3.322 4.595 12.244 1.00 93.12 93 LEU A O 1
ATOM 737 N N . SER A 1 94 ? -1.714 4.586 13.815 1.00 84.50 94 SER A N 1
ATOM 738 C CA . SER A 1 94 ? -2.633 4.502 14.951 1.00 84.50 94 SER A CA 1
ATOM 739 C C . SER A 1 94 ? -3.529 5.737 15.049 1.00 84.50 94 SER A C 1
ATOM 741 O O . SER A 1 94 ? -3.163 6.827 14.609 1.00 84.50 94 SER A O 1
ATOM 743 N N . LYS A 1 95 ? -4.694 5.588 15.694 1.00 79.88 95 LYS A N 1
ATOM 744 C CA . LYS A 1 95 ? -5.660 6.686 15.896 1.00 79.88 95 LYS A CA 1
ATOM 745 C C . LYS A 1 95 ? -5.056 7.893 16.631 1.00 79.88 95 LYS A C 1
ATOM 747 O O . LYS A 1 95 ? -5.436 9.022 16.355 1.00 79.88 95 LYS A O 1
ATOM 752 N N . ASP A 1 96 ? -4.092 7.665 17.526 1.00 81.44 96 ASP A N 1
ATOM 753 C CA . ASP A 1 96 ? -3.363 8.725 18.239 1.00 81.44 9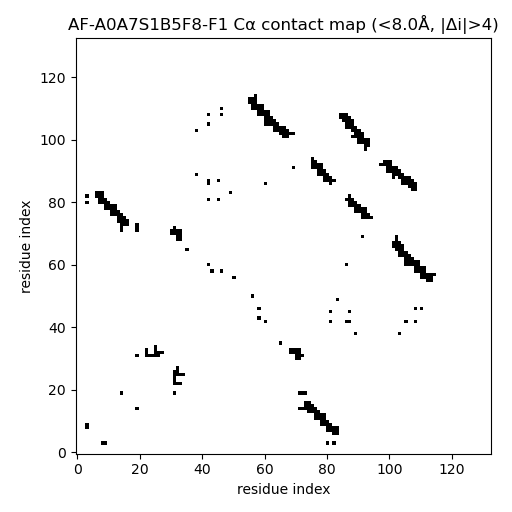6 ASP A CA 1
ATOM 754 C C . ASP A 1 96 ? -2.223 9.364 17.419 1.00 81.44 96 ASP A C 1
ATOM 756 O O . ASP A 1 96 ? -1.547 10.264 17.915 1.00 81.44 96 ASP A O 1
ATOM 760 N N . LEU A 1 97 ? -2.001 8.897 16.182 1.00 79.69 97 LEU A N 1
ATOM 761 C CA . LEU A 1 97 ? -0.982 9.340 15.223 1.00 79.69 97 LEU A CA 1
ATOM 762 C C . LEU A 1 97 ? 0.469 9.242 15.725 1.00 79.69 97 LEU A C 1
ATOM 764 O O . LEU A 1 97 ? 1.384 9.765 15.089 1.00 79.69 97 LEU A O 1
ATOM 768 N N . LYS A 1 98 ? 0.707 8.573 16.858 1.00 80.31 98 LYS A N 1
ATOM 769 C CA . LYS A 1 98 ? 2.034 8.481 17.489 1.00 80.31 98 LYS A CA 1
ATOM 770 C C . LYS A 1 98 ? 2.794 7.227 17.088 1.00 80.31 98 LYS A C 1
ATOM 772 O O . LYS A 1 98 ? 4.017 7.187 17.229 1.00 80.31 98 LYS A O 1
ATOM 777 N N . LYS A 1 99 ? 2.091 6.193 16.624 1.00 83.75 99 LYS A N 1
ATOM 778 C CA . LYS A 1 99 ? 2.667 4.888 16.299 1.00 83.75 99 LYS A CA 1
ATOM 779 C C . LYS A 1 99 ? 2.222 4.453 14.914 1.00 83.75 99 LYS A C 1
ATOM 781 O O . LYS A 1 99 ? 1.080 4.645 14.520 1.00 83.75 99 LYS A O 1
ATOM 786 N N . SER A 1 100 ? 3.119 3.810 14.187 1.00 89.75 100 SER A N 1
ATOM 787 C CA . SER A 1 100 ? 2.771 3.120 12.954 1.00 89.75 100 SER A CA 1
ATOM 788 C C . SER A 1 100 ? 3.212 1.666 13.039 1.00 89.75 100 SER A C 1
ATOM 790 O O . SER A 1 100 ? 4.182 1.331 13.724 1.00 89.75 100 SER A O 1
ATOM 792 N N . SER A 1 101 ? 2.468 0.784 12.380 1.00 93.62 101 SER A N 1
ATOM 793 C CA . SER A 1 101 ? 2.747 -0.650 12.360 1.00 93.62 101 SER A CA 1
ATOM 794 C C . SER A 1 101 ? 2.725 -1.155 10.926 1.00 93.62 101 SER A C 1
ATOM 796 O O . SER A 1 101 ? 1.769 -0.907 10.194 1.00 93.62 101 SER A O 1
ATOM 798 N N . ALA A 1 102 ? 3.786 -1.857 10.525 1.00 95.44 102 ALA A N 1
ATOM 799 C CA . ALA A 1 102 ? 3.934 -2.348 9.161 1.00 95.44 102 ALA A CA 1
ATOM 800 C C . ALA A 1 102 ? 2.854 -3.391 8.833 1.00 95.44 102 ALA A C 1
ATOM 802 O O . ALA A 1 102 ? 2.653 -4.339 9.593 1.00 95.44 102 ALA A O 1
ATOM 803 N N . VAL A 1 103 ? 2.198 -3.226 7.686 1.00 97.06 103 VAL A N 1
ATOM 804 C CA . VAL A 1 103 ? 1.128 -4.118 7.200 1.00 97.06 103 VAL A CA 1
ATOM 805 C C . VAL A 1 103 ? 1.570 -4.912 5.978 1.00 97.06 103 VAL A C 1
ATOM 807 O O . VAL A 1 103 ? 1.307 -6.109 5.891 1.00 97.06 103 VAL A O 1
ATOM 810 N N . ALA A 1 104 ? 2.343 -4.291 5.090 1.00 98.06 104 ALA A N 1
ATOM 811 C CA . ALA A 1 104 ? 2.900 -4.944 3.918 1.00 98.06 104 ALA A CA 1
ATOM 812 C C . ALA A 1 104 ? 4.234 -4.310 3.508 1.00 98.06 104 ALA A C 1
ATOM 814 O O . ALA A 1 104 ? 4.569 -3.191 3.911 1.00 98.06 104 ALA A O 1
ATOM 815 N N . SER A 1 105 ? 5.011 -5.027 2.707 1.00 97.12 105 SER A N 1
ATOM 816 C CA . SER A 1 105 ? 6.154 -4.464 1.997 1.00 97.12 105 SER A CA 1
ATOM 817 C C . SER A 1 105 ? 6.374 -5.157 0.665 1.00 97.12 105 SER A C 1
ATOM 819 O O . SER A 1 105 ? 6.049 -6.329 0.496 1.00 97.12 105 SER A O 1
ATOM 821 N N . ILE A 1 106 ? 6.962 -4.417 -0.257 1.00 96.25 106 ILE A N 1
ATOM 822 C CA . ILE A 1 106 ? 7.553 -4.907 -1.493 1.00 96.25 106 ILE A CA 1
ATOM 823 C C . ILE A 1 106 ? 8.997 -4.449 -1.409 1.00 96.25 106 ILE A C 1
ATOM 825 O O . ILE A 1 106 ? 9.233 -3.265 -1.177 1.00 96.25 106 ILE A O 1
ATOM 829 N N . ASP A 1 107 ? 9.951 -5.369 -1.498 1.00 93.44 107 ASP A N 1
ATOM 830 C CA . ASP A 1 107 ? 11.350 -5.027 -1.219 1.00 93.44 107 ASP A CA 1
ATOM 831 C C . ASP A 1 107 ? 12.015 -4.353 -2.433 1.00 93.44 107 ASP A C 1
ATOM 833 O O . ASP A 1 107 ? 12.907 -3.517 -2.271 1.00 93.44 107 ASP A O 1
ATOM 837 N N . GLN A 1 108 ? 11.549 -4.671 -3.645 1.00 91.19 108 GLN A N 1
ATOM 838 C CA . GLN A 1 108 ? 12.100 -4.133 -4.885 1.00 91.19 108 GLN A CA 1
ATOM 839 C C . GLN A 1 108 ? 11.043 -4.043 -5.991 1.00 91.19 108 GLN A C 1
ATOM 841 O O . GLN A 1 108 ? 10.218 -4.943 -6.154 1.00 91.19 108 GLN A O 1
ATOM 846 N N . ILE A 1 109 ? 11.092 -2.952 -6.756 1.00 90.12 109 ILE A N 1
ATOM 847 C CA . ILE A 1 109 ? 10.310 -2.745 -7.975 1.00 90.12 109 ILE A CA 1
ATOM 848 C C . ILE A 1 109 ? 11.282 -2.687 -9.149 1.00 90.12 109 ILE A C 1
ATOM 850 O O . ILE A 1 109 ? 12.086 -1.762 -9.260 1.00 90.12 109 ILE A O 1
ATOM 854 N N . ASN A 1 110 ? 11.189 -3.668 -10.038 1.00 88.00 110 ASN A N 1
ATOM 855 C CA . ASN A 1 110 ? 11.958 -3.703 -11.271 1.00 88.00 110 ASN A CA 1
ATOM 856 C C . ASN A 1 110 ? 11.101 -3.189 -12.418 1.00 88.00 110 ASN A C 1
ATOM 858 O O . ASN A 1 110 ? 9.973 -3.635 -12.626 1.00 88.00 110 ASN A O 1
ATOM 862 N N . VAL A 1 111 ? 11.662 -2.270 -13.194 1.00 85.06 111 VAL A N 1
ATOM 863 C CA . VAL A 1 111 ? 10.985 -1.685 -14.344 1.00 85.06 111 VAL A CA 1
ATOM 864 C C . VAL A 1 111 ? 11.797 -1.993 -15.596 1.00 85.06 111 VAL A C 1
ATOM 866 O O . VAL A 1 111 ? 12.907 -1.494 -15.773 1.00 85.06 111 VAL A O 1
ATOM 869 N N . GLY A 1 112 ? 11.260 -2.866 -16.446 1.00 74.12 112 GLY A N 1
ATOM 870 C CA . GLY A 1 112 ? 11.907 -3.333 -17.671 1.00 74.12 112 GLY A CA 1
ATOM 871 C C . GLY A 1 112 ? 11.243 -2.774 -18.927 1.00 74.12 112 GLY A C 1
ATOM 872 O O . GLY A 1 112 ? 10.032 -2.546 -18.956 1.00 74.12 112 GLY A O 1
ATOM 873 N N . LYS A 1 113 ? 12.021 -2.596 -20.004 1.00 59.00 113 LYS A N 1
ATOM 874 C CA . LYS A 1 113 ? 11.459 -2.284 -21.328 1.00 59.00 113 LYS A CA 1
ATOM 875 C C . LYS A 1 113 ? 10.562 -3.427 -21.803 1.00 59.00 113 LYS A C 1
ATOM 877 O O . LYS A 1 113 ? 10.902 -4.586 -21.570 1.00 59.00 113 LYS A O 1
ATOM 882 N N . SER A 1 114 ? 9.452 -3.096 -22.475 1.00 52.22 114 SER A N 1
ATOM 883 C CA . SER A 1 114 ? 8.545 -4.069 -23.107 1.00 52.22 114 SER A CA 1
ATOM 884 C C . SER A 1 114 ? 9.304 -5.236 -23.726 1.00 52.22 114 SER A C 1
ATOM 886 O O . SER A 1 114 ? 10.222 -5.029 -24.526 1.00 52.22 114 SER A O 1
ATOM 888 N N . ILE A 1 115 ? 8.873 -6.455 -23.410 1.00 48.19 115 ILE A N 1
ATOM 889 C CA . ILE A 1 115 ? 9.304 -7.644 -24.137 1.00 48.19 115 ILE A CA 1
ATOM 890 C C . ILE A 1 115 ? 8.875 -7.436 -25.596 1.00 48.19 115 ILE A C 1
ATOM 892 O O . ILE A 1 115 ? 7.683 -7.398 -25.906 1.00 48.19 115 ILE A O 1
ATOM 896 N N . LYS A 1 116 ? 9.837 -7.265 -26.512 1.00 38.94 116 LYS A N 1
ATOM 897 C CA . LYS A 1 116 ? 9.556 -7.372 -27.947 1.00 38.94 116 LYS A CA 1
ATOM 898 C C . LYS A 1 116 ? 9.203 -8.832 -28.226 1.00 38.94 116 LYS A C 1
ATOM 900 O O . LYS A 1 116 ? 10.093 -9.661 -28.359 1.00 38.94 116 LYS A O 1
ATOM 905 N N . GLY A 1 117 ? 7.907 -9.114 -28.289 1.00 38.53 117 GLY A N 1
ATOM 906 C CA . GLY A 1 117 ? 7.367 -10.438 -28.571 1.00 38.53 117 GLY A CA 1
ATOM 907 C C . GLY A 1 117 ? 6.646 -11.017 -27.365 1.00 38.53 117 GLY A C 1
ATOM 908 O O . GLY A 1 117 ? 7.255 -11.591 -26.470 1.00 38.53 117 GLY A O 1
ATOM 909 N N . SER A 1 118 ? 5.321 -10.926 -27.373 1.00 42.75 118 SER A N 1
ATOM 910 C CA . SER A 1 118 ? 4.476 -11.881 -26.667 1.00 42.75 118 SER A CA 1
ATOM 911 C C . SER A 1 118 ? 4.684 -13.269 -27.284 1.00 42.75 118 SER A C 1
ATOM 913 O O . SER A 1 118 ? 3.895 -13.719 -28.110 1.00 42.75 118 SER A O 1
ATOM 915 N N . SER A 1 119 ? 5.772 -13.934 -26.915 1.00 34.09 119 SER A N 1
ATOM 916 C CA . SER A 1 119 ? 5.877 -15.387 -26.953 1.00 34.09 119 SER A CA 1
ATOM 917 C C . SER A 1 119 ? 5.547 -15.891 -25.554 1.00 34.09 119 SER A C 1
ATOM 919 O O . SER A 1 119 ? 6.251 -15.590 -24.593 1.00 34.09 119 SER A O 1
ATOM 921 N N . SER A 1 120 ? 4.403 -16.569 -25.488 1.00 32.81 120 SER A N 1
ATOM 922 C CA . SER A 1 120 ? 3.962 -17.557 -24.500 1.00 32.81 120 SER A CA 1
ATOM 923 C C . SER A 1 120 ? 4.923 -17.869 -23.348 1.00 32.81 120 SER A C 1
ATOM 925 O O . SER A 1 120 ? 6.065 -18.265 -23.568 1.00 32.81 120 SER A O 1
ATOM 927 N N . PHE A 1 121 ? 4.372 -17.808 -22.132 1.00 37.94 121 PHE A N 1
ATOM 928 C CA . PHE A 1 121 ? 4.875 -18.457 -20.922 1.00 37.94 121 PHE A CA 1
ATOM 929 C C . PHE A 1 121 ? 5.626 -19.761 -21.224 1.00 37.94 121 PHE A C 1
ATOM 931 O O . PHE A 1 121 ? 5.034 -20.725 -21.709 1.00 37.94 121 PHE A O 1
ATOM 938 N N . THR A 1 122 ? 6.892 -19.830 -20.827 1.00 28.17 122 THR A N 1
ATOM 939 C CA . THR A 1 122 ? 7.548 -21.109 -20.554 1.00 28.17 122 THR A CA 1
ATOM 940 C C . THR A 1 122 ? 7.978 -21.130 -19.101 1.00 28.17 122 THR A C 1
ATOM 942 O O . THR A 1 122 ? 8.944 -20.480 -18.712 1.00 28.17 122 THR A O 1
ATOM 945 N N . TYR A 1 123 ? 7.230 -21.896 -18.304 1.00 32.12 123 TYR A N 1
ATOM 946 C CA . TYR A 1 123 ? 7.691 -22.436 -17.033 1.00 32.12 123 TYR A CA 1
ATOM 947 C C . TYR A 1 123 ? 8.911 -23.322 -17.303 1.00 32.12 123 TYR A C 1
ATOM 949 O O . TYR A 1 123 ? 8.767 -24.463 -17.739 1.00 32.12 123 TYR A O 1
ATOM 957 N N . THR A 1 124 ? 10.115 -22.839 -17.028 1.00 36.09 124 THR A N 1
ATOM 958 C CA . THR A 1 124 ? 11.283 -23.710 -16.867 1.00 36.09 124 THR A CA 1
ATOM 959 C C . THR A 1 124 ? 11.500 -23.955 -15.385 1.00 36.09 124 THR A C 1
ATOM 961 O O . THR A 1 124 ? 12.198 -23.204 -14.713 1.00 36.09 124 THR A O 1
ATOM 964 N N . ASN A 1 125 ? 10.822 -24.987 -14.871 1.00 37.47 125 ASN A N 1
ATOM 965 C CA . ASN A 1 125 ? 11.434 -26.087 -14.111 1.00 37.47 125 ASN A CA 1
ATOM 966 C C . ASN A 1 125 ? 10.349 -26.961 -13.465 1.00 37.47 125 ASN A C 1
ATOM 968 O O . ASN A 1 125 ? 10.050 -26.844 -12.280 1.00 37.47 125 ASN A O 1
ATOM 972 N N . ILE A 1 126 ? 9.788 -27.880 -14.252 1.00 42.31 126 ILE A N 1
ATOM 973 C CA . ILE A 1 126 ? 9.218 -29.118 -13.710 1.00 42.31 126 ILE A CA 1
ATOM 974 C C . ILE A 1 126 ?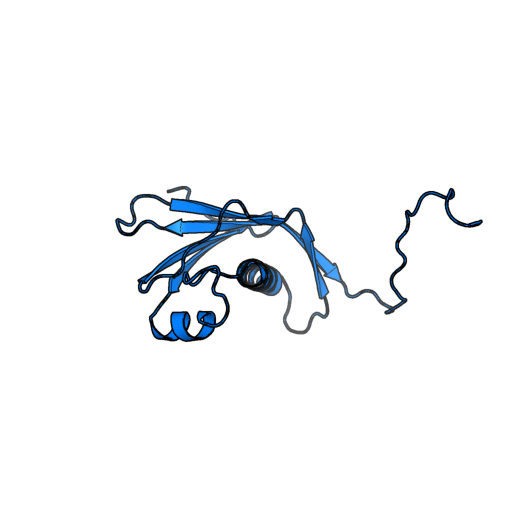 10.332 -30.171 -13.825 1.00 42.31 126 ILE A C 1
ATOM 976 O O . ILE A 1 126 ? 10.814 -30.393 -14.941 1.00 42.31 126 ILE A O 1
ATOM 980 N N . PRO A 1 127 ? 10.776 -30.802 -12.721 1.00 37.00 127 PRO A N 1
ATOM 981 C CA . PRO A 1 127 ? 11.741 -31.893 -12.773 1.00 37.00 127 PRO A CA 1
ATOM 982 C C . PRO A 1 127 ? 11.284 -32.995 -13.732 1.00 37.00 127 PRO A C 1
ATOM 984 O O . PRO A 1 127 ? 10.112 -33.361 -13.780 1.00 37.00 127 PRO A O 1
ATOM 987 N N . GLN A 1 128 ? 12.235 -33.551 -14.475 1.00 46.12 128 GLN A N 1
ATOM 988 C CA . GLN A 1 128 ? 12.057 -34.461 -15.614 1.00 46.12 128 GLN A CA 1
ATOM 989 C C . GLN A 1 128 ? 11.441 -35.843 -15.276 1.00 46.12 128 GLN A C 1
ATOM 991 O O . GLN A 1 128 ? 11.462 -36.742 -16.109 1.00 46.12 128 GLN A O 1
ATOM 996 N N . MET A 1 129 ? 10.883 -36.025 -14.076 1.00 39.75 129 MET A N 1
ATOM 997 C CA . MET A 1 129 ? 10.440 -37.312 -13.519 1.00 39.75 129 MET A CA 1
ATOM 998 C C . MET A 1 129 ? 8.959 -37.662 -13.765 1.00 39.75 129 MET A C 1
ATOM 1000 O O . MET A 1 129 ? 8.537 -38.745 -13.381 1.00 39.75 129 MET A O 1
ATOM 1004 N N . LEU A 1 130 ? 8.151 -36.804 -14.400 1.00 43.06 130 LEU A N 1
ATOM 1005 C CA . LEU A 1 130 ? 6.702 -37.042 -14.567 1.00 43.06 130 LEU A CA 1
ATOM 1006 C C . LEU A 1 130 ? 6.232 -36.980 -16.028 1.00 43.06 130 LEU A C 1
ATOM 1008 O O . LEU A 1 130 ? 5.239 -36.330 -16.337 1.00 43.06 130 LEU A O 1
ATOM 1012 N N . ARG A 1 131 ? 6.949 -37.630 -16.954 1.00 46.78 131 ARG A N 1
ATOM 1013 C CA . ARG A 1 131 ? 6.479 -37.765 -18.351 1.00 46.78 131 ARG A CA 1
ATOM 1014 C C . ARG A 1 131 ? 5.946 -39.142 -18.745 1.00 46.78 131 ARG A C 1
ATOM 1016 O O . ARG A 1 131 ? 5.475 -39.247 -19.864 1.00 46.78 131 ARG A O 1
ATOM 1023 N N . ASN A 1 132 ? 5.957 -40.147 -17.865 1.00 43.16 132 ASN A N 1
ATOM 1024 C CA . ASN A 1 132 ? 5.451 -41.493 -18.185 1.00 43.16 132 ASN A CA 1
ATOM 1025 C C . ASN A 1 132 ? 4.603 -42.110 -17.053 1.00 43.16 132 ASN A C 1
ATOM 1027 O O . ASN A 1 132 ? 4.918 -43.204 -16.586 1.00 43.16 132 ASN A O 1
ATOM 1031 N N . LEU A 1 133 ? 3.538 -41.425 -16.631 1.00 38.44 133 LEU A N 1
ATOM 1032 C CA . LEU A 1 133 ? 2.360 -42.040 -16.003 1.00 38.44 133 LEU A CA 1
ATOM 1033 C C . LEU A 1 133 ? 1.100 -41.357 -16.533 1.00 38.44 133 LEU A C 1
ATOM 1035 O O . LEU A 1 133 ? 1.105 -40.105 -16.563 1.00 38.44 133 LEU A O 1
#

Mean predicted aligned error: 10.63 Å

Solvent-accessible surface area (backbone atoms only — not comparable to full-atom values): 8192 Å² total; per-residue (Å²): 133,86,75,57,66,96,56,38,48,80,45,78,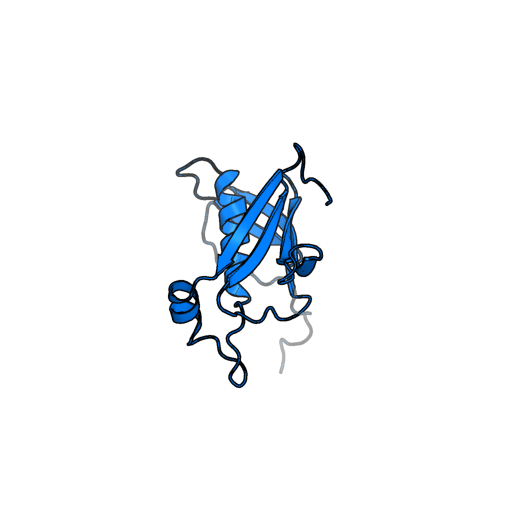49,69,38,41,65,74,56,49,61,75,36,62,83,44,54,58,97,89,40,36,37,64,53,76,63,57,58,5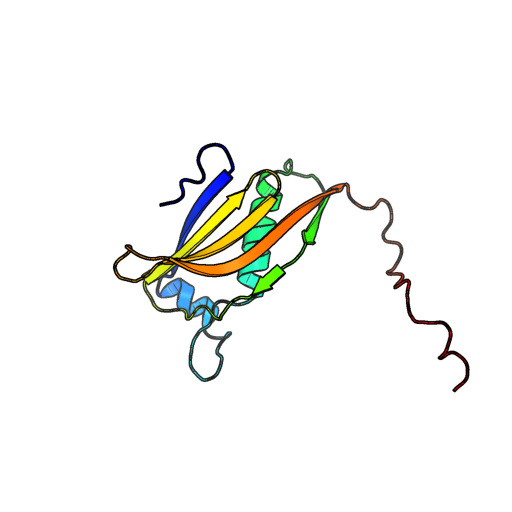1,52,54,49,51,53,56,52,53,71,78,47,62,92,89,65,66,56,46,76,47,77,40,70,74,42,80,73,47,90,44,79,60,50,75,68,39,32,38,39,40,43,38,34,82,87,37,26,35,41,32,25,42,43,42,96,84,69,81,49,70,46,74,28,36,36,30,64,31,56,4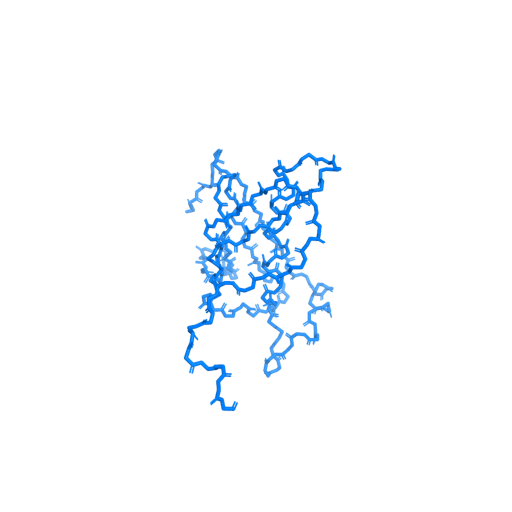6,79,42,78,50,74,90,64,93,68,74,92,75,87,88,78,75,75,89,84,78,83,86,125

Secondary structure (DSSP, 8-state):
----GGGEEEEEEE--HHHHHHTTTSEETTEEB--HHHHHHHHHHHHHHHSPTT--EEEEEEEEEE-S--B--TT-EEEEEEETTS-EEEEEEPTTSS-EEEEEEEEEEEEEE--SS----------TT-S--

Foldseek 3Di:
DPPCPPFFDKDKDWQAPVNVVVQPVVDDPNFRWDDPVNQVVVFVVLVVVLDDPPFPKDKDQADKDQPAIDTDDHGWMKIWTQGNFWWIWIWTADPVNPDTDTGIIGGGMDIGHDDPDPDDDDPPDDPPPPPPD

Sequence (133 aa):
RRDIGSHGFEYVTTFSDKLMEVYRDHVIPGINLFPASGYVEIALGAAAQILKPGDKNNVELCTIKFKRPMALENGCKMISEQYFTSGVKFYELSK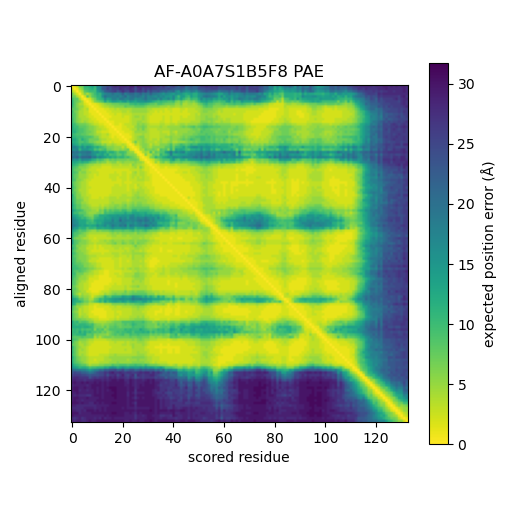DLKKSSAVASIDQINVGKSIKGSSSFTYTNIPQMLRNL